Protein AF-A0A835I8E7-F1 (afdb_monomer_lite)

Sequence (155 aa):
MTHKNVGVYSYNSSKKKKSSSPLLKLILKMSSSTQSTSSAIDFLTLCHSLKVTKRTGWVRKEIKNPESIADHMYRMALMALISADMPAVDRHKCIKMAIVHDIAEAKEISELWMEYEENSSPEAKVVKDFDKVEMILQALEYENGMTSIFLLFSY

Organism: NCBI:txid261450

pLDDT: mean 73.65, std 21.14, range [24.78, 95.69]

Structure (mmCIF, N/CA/C/O backbone):
data_AF-A0A835I8E7-F1
#
_entry.id   AF-A0A835I8E7-F1
#
loop_
_atom_site.group_PDB
_atom_site.id
_atom_site.type_symbol
_atom_site.label_atom_id
_atom_site.label_alt_id
_atom_site.label_comp_id
_atom_site.label_asym_id
_atom_site.label_entity_id
_atom_site.label_seq_id
_atom_site.pdbx_PDB_ins_code
_atom_site.Cartn_x
_atom_site.Cartn_y
_atom_site.Cartn_z
_atom_site.occupancy
_atom_site.B_iso_or_equiv
_atom_site.auth_seq_id
_atom_site.auth_comp_id
_atom_site.auth_asym_id
_atom_site.auth_atom_id
_atom_site.pdbx_PDB_model_num
ATOM 1 N N . MET A 1 1 ? 43.649 9.172 78.399 1.00 36.59 1 MET A N 1
ATOM 2 C CA . MET A 1 1 ? 45.128 9.236 78.303 1.00 36.59 1 MET A CA 1
ATOM 3 C C . MET A 1 1 ? 45.648 8.104 79.178 1.00 36.59 1 MET A C 1
ATOM 5 O O . MET A 1 1 ? 45.310 8.123 80.344 1.00 36.59 1 MET A O 1
ATOM 9 N N . THR A 1 2 ? 46.285 7.032 78.709 1.00 35.22 2 THR A N 1
ATOM 10 C CA . THR A 1 2 ? 47.372 6.906 77.723 1.00 35.22 2 THR A CA 1
ATOM 11 C C . THR A 1 2 ? 47.424 5.495 77.097 1.00 35.22 2 THR A C 1
ATOM 13 O O . THR A 1 2 ? 46.965 4.516 77.673 1.00 35.22 2 THR A O 1
ATOM 16 N N . HIS A 1 3 ? 47.988 5.439 75.886 1.00 33.88 3 HIS A N 1
ATOM 17 C CA . HIS A 1 3 ? 48.238 4.282 75.013 1.00 33.88 3 HIS A CA 1
ATOM 18 C C . HIS A 1 3 ? 49.378 3.347 75.470 1.00 33.88 3 HIS A C 1
ATOM 20 O O . HIS A 1 3 ? 50.355 3.840 76.034 1.00 33.88 3 HIS A O 1
ATOM 26 N N . LYS A 1 4 ? 49.336 2.072 75.023 1.00 38.66 4 LYS A N 1
ATOM 27 C CA . LYS A 1 4 ? 50.284 1.362 74.099 1.00 38.66 4 LYS A CA 1
ATOM 28 C C . LYS A 1 4 ? 50.124 -0.171 74.281 1.00 38.66 4 LYS A C 1
ATOM 30 O O . LYS A 1 4 ? 50.226 -0.636 75.402 1.00 38.66 4 LYS A O 1
ATOM 35 N N . ASN A 1 5 ? 49.638 -0.953 73.307 1.00 34.81 5 ASN A N 1
ATOM 36 C CA . ASN A 1 5 ? 50.206 -1.473 72.039 1.00 34.81 5 ASN A CA 1
ATOM 37 C C . ASN A 1 5 ? 51.064 -2.755 72.143 1.00 34.81 5 ASN A C 1
ATOM 39 O O . ASN A 1 5 ? 51.834 -2.901 73.082 1.00 34.81 5 ASN A O 1
ATOM 43 N N . VAL A 1 6 ? 50.977 -3.550 71.053 1.00 35.78 6 VAL A N 1
ATOM 44 C CA . VAL A 1 6 ? 51.736 -4.756 70.609 1.00 35.78 6 VAL A CA 1
ATOM 45 C C . VAL A 1 6 ? 51.012 -6.089 70.902 1.00 35.78 6 VAL A C 1
ATOM 47 O O . VAL A 1 6 ? 50.704 -6.356 72.050 1.00 35.78 6 VAL A O 1
ATOM 50 N N . GLY A 1 7 ? 50.701 -7.004 69.971 1.00 31.95 7 GLY A N 1
ATOM 51 C CA . GLY A 1 7 ? 50.845 -7.099 68.511 1.00 31.95 7 GLY A CA 1
ATOM 52 C C . GLY A 1 7 ? 50.634 -8.560 68.025 1.00 31.95 7 GLY A C 1
ATOM 53 O O . GLY A 1 7 ? 51.040 -9.464 68.738 1.00 31.95 7 GLY A O 1
ATOM 54 N N . VAL A 1 8 ? 50.046 -8.728 66.818 1.00 33.50 8 VAL A N 1
ATOM 55 C CA . VAL A 1 8 ? 50.273 -9.764 65.749 1.00 33.50 8 VAL A CA 1
ATOM 56 C C . VAL A 1 8 ? 50.071 -11.269 66.124 1.00 33.50 8 VAL A C 1
ATOM 58 O O . VAL A 1 8 ? 50.554 -11.701 67.154 1.00 33.50 8 VAL A O 1
ATOM 61 N N . TYR A 1 9 ? 49.358 -12.179 65.424 1.00 26.88 9 TYR A N 1
ATOM 62 C CA . TYR A 1 9 ? 49.324 -12.663 64.017 1.00 26.88 9 TYR A CA 1
ATOM 63 C C . TYR A 1 9 ? 47.991 -13.434 63.772 1.00 26.88 9 TYR A C 1
ATOM 65 O O . TYR A 1 9 ? 47.582 -14.211 64.623 1.00 26.88 9 TYR A O 1
ATOM 73 N N . SER A 1 10 ? 47.166 -13.125 62.758 1.00 32.72 10 SER A N 1
ATOM 74 C CA . SER A 1 10 ? 47.144 -13.589 61.345 1.00 32.72 10 SER A CA 1
ATOM 75 C C . SER A 1 10 ? 46.661 -15.034 61.087 1.00 32.72 10 SER A C 1
ATOM 77 O O . SER A 1 10 ? 47.402 -15.987 61.302 1.00 32.72 10 SER A O 1
ATOM 79 N N . TYR A 1 11 ? 45.482 -15.178 60.463 1.00 24.78 11 TYR A N 1
ATOM 80 C CA . TYR A 1 11 ? 45.305 -16.105 59.336 1.00 24.78 11 TYR A CA 1
ATOM 81 C C . TYR A 1 11 ? 44.313 -15.520 58.322 1.00 24.78 11 TYR A C 1
ATOM 83 O O . TYR A 1 11 ? 43.232 -15.044 58.659 1.00 24.78 11 TYR A O 1
ATOM 91 N N . ASN A 1 12 ? 44.738 -15.530 57.067 1.00 34.91 12 ASN A N 1
ATOM 92 C CA . ASN A 1 12 ? 44.142 -14.875 55.916 1.00 34.91 12 ASN A CA 1
ATOM 93 C C . ASN A 1 12 ? 43.645 -15.981 54.977 1.00 34.91 12 ASN A C 1
ATOM 95 O O . ASN A 1 12 ? 44.440 -16.856 54.644 1.00 34.91 12 ASN A O 1
ATOM 99 N N . SER A 1 13 ? 42.395 -15.956 54.504 1.00 26.55 13 SER A N 1
ATOM 100 C CA . SER A 1 13 ? 42.081 -16.616 53.228 1.00 26.55 13 SER A CA 1
ATOM 101 C C . SER A 1 13 ? 40.771 -16.140 52.593 1.00 26.55 13 SER A C 1
ATOM 103 O O . SER A 1 13 ? 39.674 -16.531 52.969 1.00 26.55 13 SER A O 1
ATOM 105 N N . SER A 1 14 ? 40.947 -15.339 51.544 1.00 28.27 14 SER A N 1
ATOM 106 C CA . SER A 1 14 ? 40.432 -15.653 50.207 1.00 28.27 14 SER A CA 1
ATOM 107 C C . SER A 1 14 ? 38.915 -15.674 49.973 1.00 28.27 14 SER A C 1
ATOM 109 O O . SER A 1 14 ? 38.229 -16.669 50.166 1.00 28.27 14 SER A O 1
ATOM 111 N N . LYS A 1 15 ? 38.451 -14.586 49.341 1.00 42.28 15 LYS A N 1
ATOM 112 C CA . LYS A 1 15 ? 37.720 -14.576 48.054 1.00 42.28 15 LYS A CA 1
ATOM 113 C C . LYS A 1 15 ? 36.982 -15.875 47.666 1.00 42.28 15 LYS A C 1
ATOM 115 O O . LYS A 1 15 ? 37.636 -16.853 47.325 1.00 42.28 15 LYS A O 1
ATOM 120 N N . LYS A 1 16 ? 35.665 -15.781 47.433 1.00 33.00 16 LYS A N 1
ATOM 121 C CA . LYS A 1 16 ? 34.939 -16.474 46.335 1.00 33.00 16 LYS A CA 1
ATOM 122 C C . LYS A 1 16 ? 33.576 -15.790 46.131 1.00 33.00 16 LYS A C 1
ATOM 124 O O . LYS A 1 16 ? 32.658 -15.959 46.915 1.00 33.00 16 LYS A O 1
ATOM 129 N N . LYS A 1 17 ? 33.506 -14.752 45.288 1.00 36.62 17 LYS A N 1
ATOM 130 C CA . LYS A 1 17 ? 33.052 -14.799 43.879 1.00 36.62 17 LYS A CA 1
ATOM 131 C C . LYS A 1 17 ? 31.749 -15.591 43.661 1.00 36.62 17 LYS A C 1
ATOM 133 O O . LYS A 1 17 ? 31.753 -16.812 43.674 1.00 36.62 17 LYS A O 1
ATOM 138 N N . LYS A 1 18 ? 30.691 -14.815 43.378 1.00 49.16 18 LYS A N 1
ATOM 139 C CA . LYS A 1 18 ? 29.504 -15.077 42.540 1.00 49.16 18 LYS A CA 1
ATOM 140 C C . LYS A 1 18 ? 29.338 -16.522 42.048 1.00 49.16 18 LYS A C 1
ATOM 142 O O . LYS A 1 18 ? 30.033 -16.939 41.129 1.00 49.16 18 LYS A O 1
ATOM 147 N N . SER A 1 19 ? 28.284 -17.181 42.514 1.00 39.34 19 SER A N 1
ATOM 148 C CA . SER A 1 19 ? 27.619 -18.240 41.755 1.00 39.34 19 SER A CA 1
ATOM 149 C C . SER A 1 19 ? 26.114 -17.990 41.780 1.00 39.34 19 SER A C 1
ATOM 151 O O . SER A 1 19 ? 25.353 -18.715 42.412 1.00 39.34 19 SER A O 1
ATOM 153 N N . SER A 1 20 ? 25.671 -16.930 41.095 1.00 53.72 20 SER A N 1
ATOM 154 C CA . SER A 1 20 ? 24.316 -16.931 40.548 1.00 53.72 20 SER A CA 1
ATOM 155 C C . SER A 1 20 ? 24.244 -18.141 39.625 1.00 53.72 20 SER A C 1
ATOM 157 O O . SER A 1 20 ? 24.968 -18.185 38.624 1.00 53.72 20 SER A O 1
ATOM 159 N N . SER A 1 21 ? 23.481 -19.157 40.039 1.00 57.75 21 SER A N 1
ATOM 160 C CA . SER A 1 21 ? 23.431 -20.440 39.348 1.00 57.75 21 SER A CA 1
ATOM 161 C C . SER A 1 21 ? 23.139 -20.212 37.857 1.00 57.75 21 SER A C 1
ATOM 163 O O . SER A 1 21 ? 22.401 -19.282 37.511 1.00 57.75 21 SER A O 1
ATOM 165 N N . PRO A 1 22 ? 23.713 -21.022 36.949 1.00 60.97 22 PRO A N 1
ATOM 166 C CA . PRO A 1 22 ? 23.387 -20.947 35.526 1.00 60.97 22 PRO A CA 1
ATOM 167 C C . PRO A 1 22 ? 21.874 -21.029 35.300 1.00 60.97 22 PRO A C 1
ATOM 169 O O . PRO A 1 22 ? 21.348 -20.316 34.457 1.00 60.97 22 PRO A O 1
ATOM 172 N N . LEU A 1 23 ? 21.180 -21.798 36.148 1.00 54.84 23 LEU A N 1
ATOM 173 C CA . LEU A 1 23 ? 19.724 -21.879 36.227 1.00 54.84 23 LEU A CA 1
ATOM 174 C C . LEU A 1 23 ? 19.064 -20.548 36.619 1.00 54.84 23 LEU A C 1
ATOM 176 O O . LEU A 1 23 ? 18.138 -20.137 35.940 1.00 54.84 23 LEU A O 1
ATOM 180 N N . LEU A 1 24 ? 19.549 -19.822 37.634 1.00 57.25 24 LEU A N 1
ATOM 181 C CA . LEU A 1 24 ? 19.024 -18.494 38.000 1.00 57.25 24 LEU A CA 1
ATOM 182 C C . LEU A 1 24 ? 19.220 -17.466 36.880 1.00 57.25 24 LEU A C 1
ATOM 184 O O . LEU A 1 24 ? 18.331 -16.657 36.632 1.00 57.25 24 LEU A O 1
ATOM 188 N N . LYS A 1 25 ? 20.357 -17.505 36.175 1.00 62.72 25 LYS A N 1
ATOM 189 C CA . LYS A 1 25 ? 20.594 -16.647 35.001 1.00 62.72 25 LYS A CA 1
ATOM 190 C C . LYS A 1 25 ? 19.735 -17.047 33.802 1.00 62.72 25 LYS A C 1
ATOM 192 O O . LYS A 1 25 ? 19.317 -16.166 33.061 1.00 62.72 25 LYS A O 1
ATOM 197 N N . LEU A 1 26 ? 19.476 -18.341 33.613 1.00 57.12 26 LEU A N 1
ATOM 198 C CA . LEU A 1 26 ? 18.626 -18.862 32.544 1.00 57.12 26 LEU A CA 1
ATOM 199 C C . LEU A 1 26 ? 17.151 -18.531 32.804 1.00 57.12 26 LEU A C 1
ATOM 201 O O . LEU A 1 26 ? 16.488 -18.029 31.909 1.00 57.12 26 LEU A O 1
ATOM 205 N N . ILE A 1 27 ? 16.676 -18.687 34.041 1.00 61.78 27 ILE A N 1
ATOM 206 C CA . ILE A 1 27 ? 15.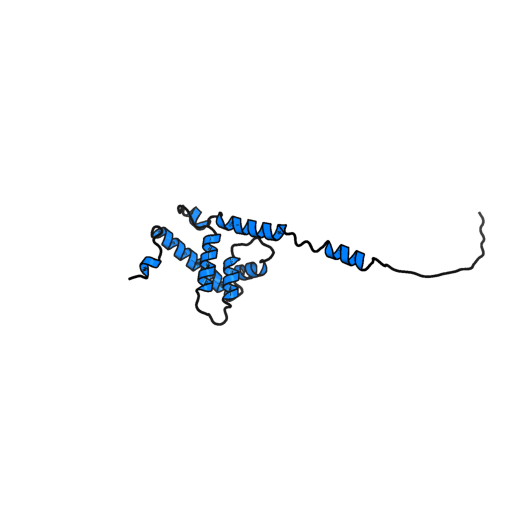316 -18.325 34.467 1.00 61.78 27 ILE A CA 1
ATOM 207 C C . ILE A 1 27 ? 15.091 -16.810 34.328 1.00 61.78 27 ILE A C 1
ATOM 209 O O . ILE A 1 27 ? 14.091 -16.400 33.746 1.00 61.78 27 ILE A O 1
ATOM 213 N N . LEU A 1 28 ? 16.052 -15.976 34.752 1.00 59.22 28 LEU A N 1
ATOM 214 C CA . LEU A 1 28 ? 15.989 -14.515 34.573 1.00 59.22 28 LEU A CA 1
ATOM 215 C C . LEU A 1 28 ? 16.064 -14.072 33.099 1.00 59.22 28 LEU A C 1
ATOM 217 O O . LEU A 1 28 ? 15.521 -13.029 32.740 1.00 59.22 28 LEU A O 1
ATOM 221 N N . LYS A 1 29 ? 16.727 -14.853 32.236 1.00 56.09 29 LYS A N 1
ATOM 222 C CA . LYS A 1 29 ? 16.813 -14.596 30.788 1.00 56.09 29 LYS A CA 1
ATOM 223 C C . LYS A 1 29 ? 15.595 -15.125 30.019 1.00 56.09 29 LYS A C 1
ATOM 225 O O . LYS A 1 29 ? 15.271 -14.601 28.960 1.00 56.09 29 LYS A O 1
ATOM 230 N N . MET A 1 30 ? 14.891 -16.119 30.560 1.00 55.72 30 MET A N 1
ATOM 231 C CA . MET A 1 30 ? 13.610 -16.604 30.035 1.00 55.72 30 MET A CA 1
ATOM 232 C C . MET A 1 30 ? 12.459 -15.654 30.394 1.00 55.72 30 MET A C 1
ATOM 234 O O . MET A 1 30 ? 11.583 -15.429 29.560 1.00 55.72 30 MET A O 1
ATOM 238 N N . SER A 1 31 ? 12.506 -14.998 31.562 1.00 50.56 31 SER A N 1
ATOM 239 C CA . SER A 1 31 ? 11.535 -13.957 31.942 1.00 50.56 31 SER A CA 1
ATOM 240 C C . SER A 1 31 ? 11.631 -12.666 31.119 1.00 50.56 31 SER A C 1
ATOM 242 O O . SER A 1 31 ? 10.743 -11.829 31.214 1.00 50.56 31 SER A O 1
ATOM 244 N N . SER A 1 32 ? 12.673 -12.492 30.297 1.00 54.69 32 SER A N 1
ATOM 245 C CA . SER A 1 32 ? 12.822 -11.338 29.395 1.00 54.69 32 SER A CA 1
ATOM 246 C C . SER A 1 32 ? 12.409 -11.623 27.945 1.00 54.69 32 SER A C 1
ATOM 248 O O . SER A 1 32 ? 12.725 -10.830 27.066 1.00 54.69 32 SER A O 1
ATOM 250 N N . SER A 1 33 ? 11.751 -12.756 27.670 1.00 51.31 33 SER A N 1
ATOM 251 C CA . SER A 1 33 ? 11.384 -13.174 26.304 1.00 51.31 33 SER A CA 1
ATOM 252 C C . SER A 1 33 ? 9.889 -13.410 26.093 1.00 51.31 33 SER A C 1
ATOM 254 O O . SER A 1 33 ? 9.490 -14.142 25.194 1.00 51.31 33 SER A O 1
ATOM 256 N N . THR A 1 34 ? 9.034 -12.742 26.867 1.00 44.09 34 THR A N 1
ATOM 257 C CA . THR A 1 34 ? 7.658 -12.508 26.424 1.00 44.09 34 THR A CA 1
ATOM 258 C C . THR A 1 34 ? 7.684 -11.345 25.435 1.00 44.09 34 THR A C 1
ATOM 260 O O . THR A 1 34 ? 7.408 -10.204 25.808 1.00 44.09 34 THR A O 1
ATOM 263 N N . GLN A 1 35 ? 8.034 -11.600 24.172 1.00 53.41 35 GLN A N 1
ATOM 264 C CA . GLN A 1 35 ? 7.490 -10.739 23.125 1.00 53.41 35 GLN A CA 1
ATOM 265 C C . GLN A 1 35 ? 5.982 -10.994 23.186 1.00 53.41 35 GLN A C 1
ATOM 267 O O . GLN A 1 35 ? 5.506 -12.085 22.879 1.00 53.41 35 GLN A O 1
ATOM 272 N N . SER A 1 36 ? 5.295 -10.073 23.860 1.00 47.66 36 SER A N 1
ATOM 273 C CA . SER A 1 36 ? 3.944 -10.266 24.365 1.00 47.66 36 SER A CA 1
ATOM 274 C C . SER A 1 36 ? 3.027 -10.598 23.196 1.00 47.66 36 SER A C 1
ATOM 276 O O . SER A 1 36 ? 3.032 -9.878 22.205 1.00 47.66 36 SER A O 1
ATOM 278 N N . THR A 1 37 ? 2.194 -11.631 23.312 1.00 53.62 37 THR A N 1
ATOM 279 C CA . THR A 1 37 ? 1.072 -11.865 22.386 1.00 53.62 37 THR A CA 1
ATOM 280 C C . THR A 1 37 ? 0.226 -10.602 22.173 1.00 53.62 37 THR A C 1
ATOM 282 O O . THR A 1 37 ? -0.396 -10.458 21.125 1.00 53.62 37 THR A O 1
ATOM 285 N N . SER A 1 38 ? 0.277 -9.658 23.123 1.00 63.38 38 SER A N 1
ATOM 286 C CA . SER A 1 38 ? -0.239 -8.296 22.989 1.00 63.38 38 SER A CA 1
ATOM 287 C C . SER A 1 38 ? 0.273 -7.578 21.740 1.00 63.38 38 SER A C 1
ATOM 289 O O . SER A 1 38 ? -0.553 -7.098 20.990 1.00 63.38 38 SER A O 1
ATOM 291 N N . SER A 1 39 ? 1.577 -7.554 21.428 1.00 72.12 39 SER A N 1
ATOM 292 C CA . SER A 1 39 ? 2.091 -6.689 20.348 1.00 72.12 39 SER A CA 1
ATOM 293 C C . SER A 1 39 ? 1.619 -7.112 18.956 1.00 72.12 39 SER A C 1
ATOM 295 O O . SER A 1 39 ? 1.317 -6.261 18.124 1.00 72.12 39 SER A O 1
ATOM 297 N N . ALA A 1 40 ? 1.502 -8.419 18.707 1.00 74.31 40 ALA A N 1
ATOM 298 C CA . ALA A 1 40 ? 0.949 -8.932 17.456 1.00 74.31 40 ALA A CA 1
ATOM 299 C C . ALA A 1 40 ? -0.560 -8.660 17.352 1.00 74.31 40 ALA A C 1
ATOM 301 O O . ALA A 1 40 ? -1.046 -8.287 16.289 1.00 74.31 40 ALA A O 1
ATOM 302 N N . ILE A 1 41 ? -1.305 -8.812 18.451 1.00 78.12 41 ILE A N 1
ATOM 303 C CA . ILE A 1 41 ? -2.737 -8.484 18.494 1.00 78.12 41 ILE A CA 1
ATOM 304 C C . ILE A 1 41 ? -2.947 -6.975 18.315 1.00 78.12 41 ILE A C 1
ATOM 306 O O . ILE A 1 41 ? -3.833 -6.578 17.562 1.00 78.12 41 ILE A O 1
ATOM 310 N N . ASP A 1 42 ? -2.115 -6.141 18.932 1.00 78.12 42 ASP A N 1
ATOM 311 C CA . ASP A 1 42 ? -2.134 -4.683 18.807 1.00 78.12 42 ASP A CA 1
ATOM 312 C C . ASP A 1 42 ? -1.831 -4.267 17.360 1.00 78.12 42 ASP A C 1
ATOM 314 O O . ASP A 1 42 ? -2.554 -3.453 16.787 1.00 78.12 42 ASP A O 1
ATOM 318 N N . PHE A 1 43 ? -0.843 -4.900 16.718 1.00 80.38 43 PHE A N 1
ATOM 319 C CA . PHE A 1 43 ? -0.553 -4.710 15.295 1.00 80.38 43 PHE A CA 1
ATOM 320 C C . PHE A 1 43 ? -1.729 -5.123 14.401 1.00 80.38 43 PHE A C 1
ATOM 322 O O . PHE A 1 43 ? -2.140 -4.370 13.522 1.00 80.38 43 PHE A O 1
ATOM 329 N N . LEU A 1 44 ? -2.325 -6.295 14.634 1.00 83.75 44 LEU A N 1
ATOM 330 C CA . LEU A 1 44 ? -3.497 -6.743 13.876 1.00 83.75 44 LEU A CA 1
ATOM 331 C C . LEU A 1 44 ? -4.714 -5.834 14.111 1.00 83.75 44 LEU A C 1
ATOM 333 O O . LEU A 1 44 ? -5.506 -5.624 13.192 1.00 83.75 44 LEU A O 1
ATOM 337 N N . THR A 1 45 ? -4.845 -5.262 15.308 1.00 81.25 45 THR A N 1
ATOM 338 C CA . THR A 1 45 ? -5.888 -4.285 15.655 1.00 81.25 45 THR A CA 1
ATOM 339 C C . THR A 1 45 ? -5.655 -2.954 14.940 1.00 81.25 45 THR A C 1
ATOM 341 O O . THR A 1 45 ? -6.595 -2.387 14.380 1.00 81.25 45 THR A O 1
ATOM 344 N N . LEU A 1 46 ? -4.405 -2.491 14.862 1.00 83.19 46 LEU A N 1
ATOM 345 C CA . LEU A 1 46 ? -4.020 -1.343 14.042 1.00 83.19 46 LEU A CA 1
ATOM 346 C C . LEU A 1 46 ? -4.361 -1.594 12.566 1.00 83.19 46 LEU A C 1
ATOM 348 O O . LEU A 1 46 ? -5.071 -0.796 11.960 1.00 83.19 46 LEU A O 1
ATOM 352 N N . CYS A 1 47 ? -3.966 -2.737 12.005 1.00 85.50 47 CYS A N 1
ATOM 353 C CA . CYS A 1 47 ? -4.308 -3.112 10.630 1.00 85.50 47 CYS A CA 1
ATOM 354 C C . CYS A 1 47 ? -5.826 -3.196 10.401 1.00 85.50 47 CYS A C 1
ATOM 356 O O . CYS A 1 47 ? -6.319 -2.825 9.337 1.00 85.50 47 CYS A O 1
ATOM 358 N N . HIS A 1 48 ? -6.595 -3.658 11.391 1.00 85.00 48 HIS A N 1
ATOM 359 C CA . HIS A 1 48 ? -8.055 -3.645 11.319 1.00 85.00 48 HIS A CA 1
ATOM 360 C C . HIS A 1 48 ? -8.609 -2.217 11.206 1.00 85.00 48 HIS A C 1
ATOM 362 O O . HIS A 1 48 ? -9.517 -1.989 10.405 1.00 85.00 48 HIS A O 1
ATOM 368 N N . SER A 1 49 ? -8.043 -1.248 11.932 1.00 87.19 49 SER A N 1
ATOM 369 C CA . SER A 1 49 ? -8.478 0.154 11.859 1.00 87.19 49 SER A CA 1
ATOM 370 C C . SER A 1 49 ? -8.370 0.747 10.442 1.00 87.19 49 SER A C 1
ATOM 372 O O . SER A 1 49 ? -9.195 1.575 10.047 1.00 87.19 49 SER A O 1
ATOM 374 N N . LEU A 1 50 ? -7.440 0.254 9.616 1.00 88.44 50 LEU A N 1
ATOM 375 C CA . LEU A 1 50 ? -7.276 0.682 8.221 1.00 88.44 50 LEU A CA 1
ATOM 376 C C . LEU A 1 50 ? -8.458 0.277 7.326 1.00 88.44 50 LEU A C 1
ATOM 378 O O . LEU A 1 50 ? -8.724 0.950 6.335 1.00 88.44 50 LEU A O 1
ATOM 382 N N . LYS A 1 51 ? -9.204 -0.779 7.687 1.00 89.25 51 LYS A N 1
ATOM 383 C CA . LYS A 1 51 ? -10.406 -1.231 6.953 1.00 89.25 51 LYS A CA 1
ATOM 384 C C . LYS A 1 51 ? -11.610 -0.316 7.153 1.00 89.25 51 LYS A C 1
ATOM 386 O O . LYS A 1 51 ? -12.521 -0.291 6.331 1.00 89.25 51 LYS A O 1
ATOM 391 N N . VAL A 1 52 ? -11.644 0.413 8.265 1.00 89.31 52 VAL A N 1
ATOM 392 C CA . VAL A 1 52 ? -12.745 1.332 8.594 1.00 89.31 52 VAL A CA 1
ATOM 393 C C . VAL A 1 52 ? -12.373 2.790 8.341 1.00 89.31 52 VAL A C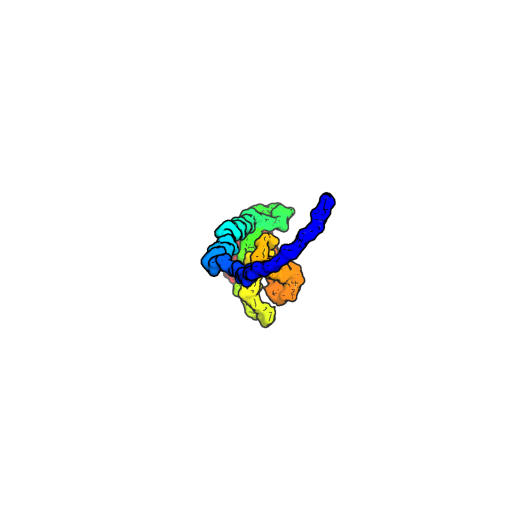 1
ATOM 395 O O . VAL A 1 52 ? -13.255 3.627 8.152 1.00 89.31 52 VAL A O 1
ATOM 398 N N . THR A 1 53 ? -11.077 3.096 8.277 1.00 88.19 53 THR A N 1
ATOM 399 C CA . THR A 1 53 ? -10.577 4.448 8.022 1.00 88.19 53 THR A CA 1
ATOM 400 C C . THR A 1 53 ? -10.701 4.791 6.545 1.00 88.19 53 THR A C 1
ATOM 402 O O . THR A 1 53 ? -10.119 4.130 5.689 1.00 88.19 53 THR A O 1
ATOM 405 N N . LYS A 1 54 ? -11.468 5.840 6.240 1.00 92.44 54 LYS A N 1
ATOM 406 C CA . LYS A 1 54 ? -11.699 6.313 4.871 1.00 92.44 54 LYS A CA 1
ATOM 407 C C . LYS A 1 54 ? -10.574 7.222 4.392 1.00 92.44 54 LYS A C 1
ATOM 409 O O . LYS A 1 54 ? -10.100 8.069 5.151 1.00 92.44 54 LYS A O 1
ATOM 414 N N . ARG A 1 55 ? -10.179 7.089 3.120 1.00 90.50 55 ARG A N 1
ATOM 415 C CA . ARG A 1 55 ? -9.153 7.950 2.505 1.00 90.50 55 ARG A CA 1
ATOM 416 C C . ARG A 1 55 ? -9.628 9.408 2.518 1.00 90.50 55 ARG A C 1
ATOM 418 O O . ARG A 1 55 ? -10.645 9.770 1.923 1.00 90.50 55 ARG A O 1
ATOM 425 N N . THR A 1 56 ? -8.880 10.256 3.220 1.00 87.12 56 THR A N 1
ATOM 426 C CA . THR A 1 56 ? -9.272 11.642 3.536 1.00 87.12 56 THR A CA 1
ATOM 427 C C . THR A 1 56 ? -9.475 12.510 2.295 1.00 87.12 56 THR A C 1
ATOM 429 O O . THR A 1 56 ? -10.342 13.385 2.305 1.00 87.12 56 THR A O 1
ATOM 432 N N . GLY A 1 57 ? -8.729 12.251 1.217 1.00 86.81 57 GLY A N 1
ATOM 433 C CA . GLY A 1 57 ? -8.903 12.919 -0.074 1.00 86.81 57 GLY A CA 1
ATOM 434 C C . GLY A 1 57 ? -10.327 12.778 -0.618 1.00 86.81 57 GLY A C 1
ATOM 435 O O . GLY A 1 57 ? -10.951 13.783 -0.951 1.00 86.81 57 GLY A O 1
ATOM 436 N N . TRP A 1 58 ? -10.879 11.562 -0.615 1.00 90.00 58 TRP A N 1
ATOM 437 C CA . TRP A 1 58 ? -12.233 11.284 -1.108 1.00 90.00 58 TRP A CA 1
ATOM 438 C C . TRP A 1 58 ? -13.323 11.806 -0.179 1.00 90.00 58 TRP A C 1
ATOM 440 O O . TRP A 1 58 ? -14.329 12.333 -0.649 1.00 90.00 58 TRP A O 1
ATOM 450 N N . VAL A 1 59 ? -13.095 11.745 1.137 1.00 88.06 59 VAL A N 1
ATOM 451 C CA . VAL A 1 59 ? -14.004 12.337 2.132 1.00 88.06 59 VAL A CA 1
ATOM 452 C C . VAL A 1 59 ? -14.139 13.846 1.912 1.00 88.06 59 VAL A C 1
ATOM 454 O O . VAL A 1 59 ? -15.249 14.367 1.883 1.00 88.06 59 VAL A O 1
ATOM 457 N N . ARG A 1 60 ? -13.023 14.554 1.689 1.00 88.62 60 ARG A N 1
ATOM 458 C CA . ARG A 1 60 ? -13.015 16.002 1.396 1.00 88.62 60 ARG A CA 1
ATOM 459 C C . ARG A 1 60 ? -13.671 16.356 0.062 1.00 88.62 60 ARG A C 1
ATOM 461 O O . ARG A 1 60 ? -14.075 17.497 -0.126 1.00 88.62 60 ARG A O 1
ATOM 468 N N . LYS A 1 61 ? -13.732 15.403 -0.868 1.00 89.69 61 LYS A N 1
ATOM 469 C CA . LYS A 1 61 ? -14.433 15.525 -2.152 1.00 89.69 61 LYS A CA 1
ATOM 470 C C . LYS A 1 61 ? -15.903 15.102 -2.069 1.00 89.69 61 LYS A C 1
ATOM 472 O O . LYS A 1 61 ? -16.552 15.038 -3.104 1.00 89.69 61 LYS A O 1
ATOM 477 N N . GLU A 1 62 ? -16.407 14.813 -0.867 1.00 92.44 62 GLU A N 1
ATOM 478 C CA . GLU A 1 62 ? -17.797 14.418 -0.605 1.00 92.44 62 GLU A CA 1
ATOM 479 C C . GLU A 1 62 ? -18.245 13.178 -1.401 1.00 92.44 62 GLU A C 1
ATOM 481 O O . GLU A 1 62 ? -19.431 12.982 -1.678 1.00 92.44 62 GLU A O 1
ATOM 486 N N . ILE A 1 63 ? -17.294 12.300 -1.749 1.00 89.12 63 ILE A N 1
ATOM 487 C CA . ILE A 1 63 ? -17.598 11.027 -2.403 1.00 89.12 63 ILE A CA 1
ATOM 488 C C . ILE A 1 63 ? -18.419 10.164 -1.444 1.00 89.12 63 ILE A C 1
ATOM 490 O O . ILE A 1 63 ? -18.038 9.948 -0.292 1.00 89.12 63 ILE A O 1
ATOM 494 N N . LYS A 1 64 ? -19.556 9.650 -1.924 1.00 88.88 64 LYS A N 1
ATOM 495 C CA . LYS A 1 64 ? -20.396 8.726 -1.155 1.00 88.88 64 LYS A CA 1
ATOM 496 C C . LYS A 1 64 ? -19.709 7.369 -1.050 1.00 88.88 64 LYS A C 1
ATOM 498 O O . LYS A 1 64 ? -19.272 6.829 -2.057 1.00 88.88 64 LYS A O 1
ATOM 503 N N . ASN A 1 65 ? -19.695 6.801 0.157 1.00 89.31 65 ASN A N 1
ATOM 504 C CA . ASN A 1 65 ? -19.082 5.501 0.456 1.00 89.31 65 ASN A CA 1
ATOM 505 C C . ASN A 1 65 ? -17.648 5.369 -0.095 1.00 89.31 65 ASN A C 1
ATOM 507 O O . ASN A 1 65 ? -17.384 4.458 -0.877 1.00 89.31 65 ASN A O 1
ATOM 511 N N . PRO A 1 66 ? -16.721 6.259 0.301 1.00 91.00 66 PRO A N 1
ATOM 512 C CA . PRO A 1 66 ? -15.354 6.199 -0.192 1.00 91.00 66 PRO A CA 1
ATOM 513 C C . PRO A 1 66 ? -14.675 4.900 0.260 1.00 91.00 66 PRO A C 1
ATOM 515 O O . PRO A 1 66 ? -15.032 4.312 1.291 1.00 91.00 66 PRO A O 1
ATOM 518 N N . GLU A 1 67 ? -13.675 4.470 -0.495 1.00 93.19 67 GLU A N 1
ATOM 519 C CA . GLU A 1 67 ? -12.778 3.374 -0.144 1.00 93.19 67 GLU A CA 1
ATOM 520 C C . GLU A 1 67 ? -12.097 3.599 1.218 1.00 93.19 67 GLU A C 1
ATOM 522 O O . GLU A 1 67 ? -11.927 4.732 1.703 1.00 93.19 67 GLU A O 1
ATOM 527 N N . SER A 1 68 ? -11.720 2.498 1.859 1.00 93.56 68 SER A N 1
ATOM 528 C CA . SER A 1 68 ? -10.851 2.511 3.031 1.00 93.56 68 SER A CA 1
ATOM 529 C C . SER A 1 68 ? -9.370 2.541 2.642 1.00 93.56 68 SER A C 1
ATOM 531 O O . SER A 1 68 ? -9.003 2.241 1.510 1.00 93.56 68 SER A O 1
ATOM 533 N N . ILE A 1 69 ? -8.500 2.872 3.597 1.00 91.38 69 ILE A N 1
ATOM 534 C CA . ILE A 1 69 ? -7.043 2.786 3.406 1.00 91.38 69 ILE A CA 1
ATOM 535 C C . ILE A 1 69 ? -6.626 1.343 3.071 1.00 91.38 69 ILE A C 1
ATOM 537 O O . ILE A 1 69 ? -5.776 1.125 2.212 1.00 91.38 69 ILE A O 1
ATOM 541 N N . ALA A 1 70 ? -7.263 0.342 3.689 1.00 92.06 70 ALA A N 1
ATOM 542 C CA . ALA A 1 70 ? -6.976 -1.058 3.388 1.00 92.06 70 ALA A CA 1
ATOM 543 C C . A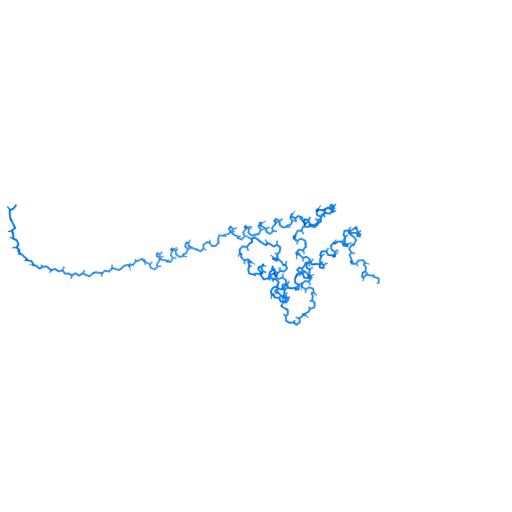LA A 1 70 ? -7.367 -1.466 1.953 1.00 92.06 70 ALA A C 1
ATOM 545 O O . ALA A 1 70 ? -6.661 -2.278 1.356 1.00 92.06 70 ALA A O 1
ATOM 546 N N . ASP A 1 71 ? -8.458 -0.917 1.403 1.00 93.94 71 ASP A N 1
ATOM 547 C CA . ASP A 1 71 ? -8.883 -1.182 0.017 1.00 93.94 71 ASP A CA 1
ATOM 548 C C . ASP A 1 71 ? -7.824 -0.676 -0.979 1.00 93.94 71 ASP A C 1
ATOM 550 O O . ASP A 1 71 ? -7.367 -1.426 -1.845 1.00 93.94 71 ASP A O 1
ATOM 554 N N . HIS A 1 72 ? -7.357 0.555 -0.762 1.00 94.25 72 HIS A N 1
ATOM 555 C CA . HIS A 1 72 ? -6.285 1.198 -1.521 1.00 94.25 72 HIS A CA 1
ATOM 556 C C . HIS A 1 72 ? -4.987 0.367 -1.509 1.00 94.25 72 HIS A C 1
ATOM 558 O O . HIS A 1 72 ? -4.461 -0.035 -2.553 1.00 94.25 72 HIS A O 1
ATOM 564 N N . MET A 1 73 ? -4.497 0.017 -0.315 1.00 94.25 73 MET A N 1
ATOM 565 C CA . MET A 1 73 ? -3.264 -0.763 -0.153 1.00 94.25 73 MET A CA 1
ATOM 566 C C . MET A 1 73 ? -3.365 -2.160 -0.778 1.00 94.25 73 MET A C 1
ATOM 568 O O . MET A 1 73 ? -2.390 -2.668 -1.338 1.00 94.25 73 MET A O 1
ATOM 572 N N . TYR A 1 74 ? -4.543 -2.790 -0.704 1.00 95.69 74 TYR A N 1
ATOM 573 C CA . TYR A 1 74 ? -4.797 -4.078 -1.344 1.00 95.69 74 TYR A CA 1
ATOM 574 C C . TYR A 1 74 ? -4.640 -3.982 -2.863 1.00 95.69 74 TYR A C 1
ATOM 576 O O . TYR A 1 74 ? -3.938 -4.806 -3.461 1.00 95.69 74 TYR A O 1
ATOM 584 N N . ARG A 1 75 ? -5.230 -2.959 -3.495 1.00 95.62 75 ARG A N 1
ATOM 585 C CA . ARG A 1 75 ? -5.114 -2.778 -4.945 1.00 95.62 75 ARG A CA 1
ATOM 586 C C . ARG A 1 75 ? -3.684 -2.441 -5.364 1.00 95.62 75 ARG A C 1
ATOM 588 O O . ARG A 1 75 ? -3.206 -3.018 -6.338 1.00 95.62 75 ARG A O 1
ATOM 595 N N . MET A 1 76 ? -2.954 -1.636 -4.593 1.00 95.31 76 MET A N 1
ATOM 596 C CA . MET A 1 76 ? -1.526 -1.393 -4.839 1.00 95.31 76 MET A CA 1
ATOM 597 C C . MET A 1 76 ? -0.677 -2.669 -4.760 1.00 95.31 76 MET A C 1
ATOM 599 O O . MET A 1 76 ? 0.189 -2.896 -5.607 1.00 95.31 76 MET A O 1
ATOM 603 N N . ALA A 1 77 ? -0.926 -3.532 -3.772 1.00 94.12 77 ALA A N 1
ATOM 604 C CA . ALA A 1 77 ? -0.217 -4.805 -3.650 1.00 94.12 77 ALA A CA 1
ATOM 605 C C . ALA A 1 77 ? -0.496 -5.726 -4.849 1.00 94.12 77 ALA A C 1
ATOM 607 O O . ALA A 1 77 ? 0.423 -6.374 -5.359 1.00 94.12 77 ALA A O 1
ATOM 608 N N . LEU A 1 78 ? -1.739 -5.747 -5.342 1.00 94.88 78 LEU A N 1
ATOM 609 C CA . LEU A 1 78 ? -2.091 -6.458 -6.570 1.00 94.88 78 LEU A CA 1
ATOM 610 C C . LEU A 1 78 ? -1.431 -5.847 -7.807 1.00 94.88 78 LEU A C 1
ATOM 612 O O . LEU A 1 78 ? -0.969 -6.602 -8.655 1.00 94.88 78 LEU A O 1
ATOM 616 N N . MET A 1 79 ? -1.325 -4.521 -7.908 1.00 94.62 79 MET A N 1
ATOM 617 C CA . MET A 1 79 ? -0.602 -3.859 -9.002 1.00 94.62 79 MET A CA 1
ATOM 618 C C . MET A 1 79 ? 0.884 -4.245 -9.017 1.00 94.62 79 MET A C 1
ATOM 620 O O . MET A 1 79 ? 1.428 -4.526 -10.083 1.00 94.62 79 MET A O 1
ATOM 624 N N . ALA A 1 80 ? 1.524 -4.343 -7.847 1.00 92.19 80 ALA A N 1
ATOM 625 C CA . ALA A 1 80 ? 2.911 -4.801 -7.724 1.00 92.19 80 ALA A CA 1
ATOM 626 C C . ALA A 1 80 ? 3.083 -6.295 -8.057 1.00 92.19 80 ALA A C 1
ATOM 628 O O . ALA A 1 80 ? 4.059 -6.694 -8.690 1.00 92.19 80 ALA A O 1
ATOM 629 N N . LEU A 1 81 ? 2.128 -7.139 -7.657 1.00 93.38 81 LEU A N 1
ATOM 630 C CA . LEU A 1 81 ? 2.107 -8.560 -8.025 1.00 93.38 81 LEU A CA 1
ATOM 631 C C . LEU A 1 81 ? 1.958 -8.733 -9.548 1.00 93.38 81 LEU A C 1
ATOM 633 O O . LEU A 1 81 ? 2.713 -9.471 -10.183 1.00 93.38 81 LEU A O 1
ATOM 637 N N . ILE A 1 82 ? 1.018 -7.953 -10.071 1.00 93.44 82 ILE A N 1
ATOM 638 C CA . ILE A 1 82 ? 0.712 -7.530 -11.434 1.00 93.44 82 ILE A CA 1
ATOM 639 C C . ILE A 1 82 ? 1.839 -7.246 -12.412 1.00 93.44 82 ILE A C 1
ATOM 641 O O . ILE A 1 82 ? 1.837 -7.659 -13.572 1.00 93.44 82 ILE A O 1
ATOM 645 N N . SER A 1 83 ? 2.748 -6.398 -11.939 1.00 89.88 83 SER A N 1
ATOM 646 C CA . SER A 1 83 ? 3.635 -5.634 -12.801 1.00 89.88 83 SER A CA 1
ATOM 647 C C . SER A 1 83 ? 4.623 -6.534 -13.531 1.00 89.88 83 SER A C 1
ATOM 649 O O . SER A 1 83 ? 5.037 -7.572 -13.014 1.00 89.88 83 SER A O 1
ATOM 651 N N . ALA A 1 84 ? 5.017 -6.133 -14.738 1.00 89.00 84 ALA A N 1
ATOM 652 C CA . ALA A 1 84 ? 6.116 -6.785 -15.436 1.00 89.00 84 ALA A CA 1
ATOM 653 C C . ALA A 1 84 ? 7.411 -6.683 -14.610 1.00 89.00 84 ALA A C 1
ATOM 655 O O . ALA A 1 84 ? 7.603 -5.714 -13.872 1.00 89.00 84 ALA A O 1
ATOM 656 N N . ASP A 1 85 ? 8.304 -7.667 -14.751 1.00 89.25 85 ASP A N 1
ATOM 657 C CA . ASP A 1 85 ? 9.625 -7.582 -14.129 1.00 89.25 85 ASP A CA 1
ATOM 658 C C . ASP A 1 85 ? 10.378 -6.377 -14.683 1.00 89.25 85 ASP A C 1
ATOM 660 O O . ASP A 1 85 ? 10.532 -6.215 -15.896 1.00 89.25 85 ASP A O 1
ATOM 664 N N . MET A 1 86 ? 10.867 -5.542 -13.774 1.00 88.19 86 MET A N 1
ATOM 665 C CA . MET A 1 86 ? 11.702 -4.402 -14.106 1.00 88.19 86 MET A CA 1
ATOM 666 C C . MET A 1 86 ? 13.143 -4.707 -13.691 1.00 88.19 86 MET A C 1
ATOM 668 O O . MET A 1 86 ? 13.376 -5.136 -12.557 1.00 88.19 86 MET A O 1
ATOM 672 N N . PRO A 1 87 ? 14.135 -4.485 -14.572 1.00 89.50 87 PRO A N 1
ATOM 673 C CA . PRO A 1 87 ? 15.534 -4.595 -14.188 1.00 89.50 87 PRO A CA 1
ATOM 674 C C . PRO A 1 87 ? 15.832 -3.698 -12.980 1.00 89.50 87 PRO A C 1
ATOM 676 O O . PRO A 1 87 ? 15.446 -2.533 -12.968 1.00 89.50 87 PRO A O 1
ATOM 679 N N . ALA A 1 88 ? 16.544 -4.241 -11.989 1.00 89.50 88 ALA A N 1
ATOM 680 C CA . ALA A 1 88 ? 16.927 -3.552 -10.750 1.00 89.50 88 ALA A CA 1
ATOM 681 C C . ALA A 1 88 ? 15.782 -3.188 -9.778 1.00 89.50 88 ALA A C 1
ATOM 683 O O . ALA A 1 88 ? 16.008 -2.379 -8.880 1.00 89.50 88 ALA A O 1
ATOM 684 N N . VAL A 1 89 ? 14.596 -3.792 -9.918 1.00 92.06 89 VAL A N 1
ATOM 685 C CA . VAL A 1 89 ? 13.488 -3.648 -8.958 1.00 92.06 89 VAL A CA 1
ATOM 686 C C . VAL A 1 89 ? 13.086 -5.022 -8.425 1.00 92.06 89 VAL A C 1
ATOM 688 O O . VAL A 1 89 ? 12.685 -5.899 -9.193 1.00 92.06 89 VAL A O 1
ATOM 691 N N . ASP A 1 90 ? 13.159 -5.218 -7.109 1.00 92.19 90 ASP A N 1
ATOM 692 C CA . ASP A 1 90 ? 12.650 -6.437 -6.474 1.00 92.19 90 ASP A CA 1
ATOM 693 C C . ASP A 1 90 ? 11.125 -6.364 -6.292 1.00 92.19 90 ASP A C 1
ATOM 695 O O . ASP A 1 90 ? 10.596 -5.687 -5.404 1.00 92.19 90 ASP A O 1
ATOM 699 N N . ARG A 1 91 ? 10.404 -7.146 -7.102 1.00 92.50 91 ARG A N 1
ATOM 700 C CA . ARG A 1 91 ? 8.942 -7.264 -7.043 1.00 92.50 91 ARG A CA 1
ATOM 701 C C . ARG A 1 91 ? 8.426 -7.686 -5.664 1.00 92.50 91 ARG A C 1
ATOM 703 O O . ARG A 1 91 ? 7.426 -7.145 -5.192 1.00 92.50 91 ARG A O 1
ATOM 710 N N . HIS A 1 92 ? 9.081 -8.634 -4.992 1.00 91.12 92 HIS A N 1
ATOM 711 C CA . HIS A 1 92 ? 8.658 -9.076 -3.660 1.00 91.12 92 HIS A CA 1
ATOM 7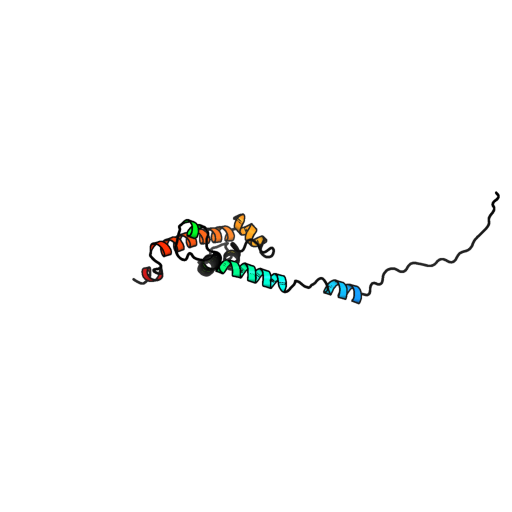12 C C . HIS A 1 92 ? 8.789 -7.952 -2.638 1.00 91.12 92 HIS A C 1
ATOM 714 O O . HIS A 1 92 ? 7.940 -7.824 -1.749 1.00 91.12 92 HIS A O 1
ATOM 720 N N . LYS A 1 93 ? 9.829 -7.128 -2.769 1.00 90.88 93 LYS A N 1
ATOM 721 C CA . LYS A 1 93 ? 10.011 -5.940 -1.938 1.00 90.88 93 LYS A CA 1
ATOM 722 C C . LYS A 1 93 ? 8.945 -4.881 -2.238 1.00 90.88 93 LYS A C 1
ATOM 724 O O . LYS A 1 93 ? 8.365 -4.365 -1.286 1.00 90.88 93 LYS A O 1
ATOM 729 N N . CYS A 1 94 ? 8.591 -4.646 -3.505 1.00 92.50 94 CYS A N 1
ATOM 730 C CA . CYS A 1 94 ? 7.477 -3.762 -3.875 1.00 92.50 94 CYS A CA 1
ATOM 731 C C . CYS A 1 94 ? 6.138 -4.212 -3.272 1.00 92.50 94 CYS A C 1
ATOM 733 O O . CYS A 1 94 ? 5.424 -3.388 -2.709 1.00 92.50 94 CYS A O 1
ATOM 735 N N . ILE A 1 95 ? 5.809 -5.509 -3.329 1.00 92.69 95 ILE A N 1
ATOM 736 C CA . ILE A 1 95 ? 4.570 -6.044 -2.732 1.00 92.69 95 ILE A CA 1
ATOM 737 C C . ILE A 1 95 ? 4.560 -5.813 -1.217 1.00 92.69 95 ILE A C 1
ATOM 739 O O . ILE A 1 95 ? 3.572 -5.327 -0.669 1.00 92.69 95 ILE A O 1
ATOM 743 N N . LYS A 1 96 ? 5.664 -6.136 -0.530 1.00 90.25 96 LYS A N 1
ATOM 744 C CA . LYS A 1 96 ? 5.787 -5.916 0.919 1.00 90.25 96 LYS A CA 1
ATOM 745 C C . LYS A 1 96 ? 5.633 -4.442 1.272 1.00 90.25 96 LYS A C 1
ATOM 747 O O . LYS A 1 96 ? 4.904 -4.132 2.203 1.00 90.25 96 LYS A O 1
ATOM 752 N N . MET A 1 97 ? 6.283 -3.557 0.520 1.00 90.56 97 MET A N 1
ATOM 753 C CA . MET A 1 97 ? 6.216 -2.115 0.731 1.00 90.56 97 MET A CA 1
ATOM 754 C C . MET A 1 97 ? 4.797 -1.578 0.490 1.00 90.56 97 MET A C 1
ATOM 756 O O . MET A 1 97 ? 4.280 -0.857 1.334 1.00 90.56 97 MET A O 1
ATOM 760 N N . ALA A 1 98 ? 4.111 -2.011 -0.573 1.00 91.44 98 ALA A N 1
ATOM 761 C CA . ALA A 1 98 ? 2.722 -1.629 -0.842 1.00 91.44 98 ALA A CA 1
ATOM 762 C C . ALA A 1 98 ? 1.768 -2.010 0.307 1.00 91.44 98 ALA A C 1
ATOM 764 O O . ALA A 1 98 ? 0.926 -1.204 0.699 1.00 91.44 98 ALA A O 1
ATOM 765 N N . ILE A 1 99 ? 1.944 -3.193 0.907 1.00 90.00 99 ILE A N 1
ATOM 766 C CA . ILE A 1 99 ? 1.119 -3.677 2.030 1.00 90.00 99 ILE A CA 1
ATOM 767 C C . ILE A 1 99 ? 1.375 -2.905 3.330 1.00 90.00 99 ILE A C 1
ATOM 769 O O . ILE A 1 99 ? 0.552 -2.985 4.235 1.00 90.00 99 ILE A O 1
ATOM 773 N N . VAL A 1 100 ? 2.487 -2.179 3.465 1.00 86.69 100 VAL A N 1
ATOM 774 C CA . VAL A 1 100 ? 2.894 -1.589 4.755 1.00 86.69 100 VAL A CA 1
ATOM 775 C C . VAL A 1 100 ? 3.076 -0.074 4.733 1.00 86.69 100 VAL A C 1
ATOM 777 O O . VAL A 1 100 ? 3.156 0.524 5.802 1.00 86.69 100 VAL A O 1
ATOM 780 N N . HIS A 1 101 ? 3.129 0.555 3.555 1.00 87.38 101 HIS A N 1
ATOM 781 C CA . HIS A 1 101 ? 3.484 1.972 3.431 1.00 87.38 101 HIS A CA 1
ATOM 782 C C . HIS A 1 101 ? 2.521 2.903 4.189 1.00 87.38 101 HIS A C 1
ATOM 784 O O . HIS A 1 101 ? 2.971 3.773 4.926 1.00 87.38 101 HIS A O 1
ATOM 790 N N . ASP A 1 102 ? 1.215 2.641 4.112 1.00 86.00 102 ASP A N 1
ATOM 791 C CA . ASP A 1 102 ? 0.165 3.406 4.800 1.00 86.00 102 ASP A CA 1
ATOM 792 C C . ASP A 1 102 ? -0.130 2.884 6.230 1.00 86.00 102 ASP A C 1
ATOM 794 O O . ASP A 1 102 ? -1.060 3.349 6.888 1.00 86.00 102 ASP A O 1
ATOM 798 N N . ILE A 1 103 ? 0.657 1.922 6.746 1.00 79.88 103 ILE A N 1
ATOM 799 C CA . ILE A 1 103 ? 0.507 1.405 8.125 1.00 79.88 103 ILE A CA 1
ATOM 800 C C . ILE A 1 103 ? 1.138 2.349 9.165 1.00 79.88 103 ILE A C 1
ATOM 802 O O . ILE A 1 103 ? 0.660 2.373 10.294 1.00 79.88 103 ILE A O 1
ATOM 806 N N . ALA A 1 104 ? 2.197 3.080 8.793 1.00 59.84 104 ALA A N 1
ATOM 807 C CA . ALA A 1 104 ? 2.905 4.203 9.449 1.00 59.84 104 ALA A CA 1
ATOM 808 C C . ALA A 1 104 ? 3.024 4.353 11.001 1.00 59.84 104 ALA A C 1
ATOM 810 O O . ALA A 1 104 ? 3.654 5.304 11.444 1.00 59.84 104 ALA A O 1
ATOM 811 N N . GLU A 1 105 ? 2.546 3.449 11.862 1.00 51.53 105 GLU A N 1
ATOM 812 C CA . GLU A 1 105 ? 2.654 3.563 13.340 1.00 51.53 105 GLU A CA 1
ATOM 813 C C . GLU A 1 105 ? 3.251 2.302 14.006 1.00 51.53 105 GLU A C 1
ATOM 815 O O . GLU A 1 105 ? 3.516 2.268 15.210 1.00 51.53 105 GLU A O 1
ATOM 820 N N . ALA A 1 106 ? 3.519 1.238 13.243 1.00 50.66 106 ALA A N 1
ATOM 821 C CA . ALA A 1 106 ? 4.105 0.016 13.786 1.00 50.66 106 ALA A CA 1
ATOM 822 C C . ALA A 1 106 ? 5.642 0.074 13.745 1.00 50.66 106 ALA A C 1
ATOM 824 O O . ALA A 1 106 ? 6.254 -0.063 12.686 1.00 50.66 106 ALA A O 1
ATOM 825 N N . LYS A 1 107 ? 6.279 0.206 14.919 1.00 51.78 107 LYS A N 1
ATOM 826 C CA . LYS A 1 107 ? 7.750 0.200 15.106 1.00 51.78 107 LYS A CA 1
ATOM 827 C C . LYS A 1 107 ? 8.498 -0.936 14.385 1.00 51.78 107 LYS A C 1
ATOM 829 O O . LYS A 1 107 ? 9.691 -0.798 14.143 1.00 51.78 107 LYS A O 1
ATOM 834 N N . GLU A 1 108 ? 7.829 -2.038 14.049 1.00 53.81 108 GLU A N 1
ATOM 835 C CA . GLU A 1 108 ? 8.432 -3.209 13.398 1.00 53.81 108 GLU A CA 1
ATOM 836 C C . GLU A 1 108 ? 8.661 -3.049 11.884 1.00 53.81 108 GLU A C 1
ATOM 838 O O . GLU A 1 108 ? 9.423 -3.822 11.313 1.00 53.81 108 GLU A O 1
ATOM 843 N N . ILE A 1 109 ? 8.066 -2.042 11.226 1.00 67.75 109 ILE A N 1
ATOM 844 C CA . ILE A 1 109 ? 8.196 -1.832 9.765 1.00 67.75 109 ILE A CA 1
ATOM 845 C C . ILE A 1 109 ? 8.808 -0.459 9.436 1.00 67.75 109 ILE A C 1
ATOM 847 O O . ILE A 1 109 ? 8.802 0.003 8.296 1.00 67.75 109 ILE A O 1
ATOM 851 N N . SER A 1 110 ? 9.404 0.175 10.450 1.00 69.56 110 SER A N 1
ATOM 852 C CA . SER A 1 110 ? 10.028 1.496 10.360 1.00 69.56 110 SER A CA 1
ATOM 853 C C . SER A 1 110 ? 11.020 1.609 9.202 1.00 69.56 110 SER A C 1
ATOM 855 O O . SER A 1 110 ? 11.082 2.655 8.575 1.00 69.56 110 SER A O 1
ATOM 857 N N . GLU A 1 111 ? 11.792 0.564 8.903 1.00 76.62 111 GLU A N 1
ATOM 858 C CA . GLU A 1 111 ? 12.803 0.610 7.839 1.00 76.62 111 GLU A CA 1
ATOM 859 C C . GLU A 1 111 ? 12.177 0.738 6.443 1.00 76.62 111 GLU A C 1
ATOM 861 O O . GLU A 1 111 ? 12.581 1.606 5.676 1.00 76.62 111 GLU A O 1
ATOM 866 N N . LEU A 1 112 ? 11.151 -0.065 6.128 1.00 76.69 112 LEU A N 1
ATOM 867 C CA . LEU A 1 112 ? 10.453 0.022 4.838 1.00 76.69 112 LEU A CA 1
ATOM 868 C C . LEU A 1 112 ? 9.649 1.317 4.716 1.00 76.69 112 LEU A C 1
ATOM 870 O O . LEU A 1 112 ? 9.564 1.874 3.625 1.00 76.69 112 LEU A O 1
ATOM 874 N N . TRP A 1 113 ? 9.068 1.789 5.823 1.00 81.75 113 TRP A N 1
ATOM 875 C CA . TRP A 1 113 ? 8.359 3.066 5.851 1.00 81.75 113 TRP A CA 1
ATOM 876 C C . TRP A 1 113 ? 9.311 4.239 5.600 1.00 81.75 113 TRP A C 1
ATOM 878 O O . TRP A 1 113 ? 9.051 5.042 4.711 1.00 81.75 113 TRP A O 1
ATOM 888 N N . MET A 1 114 ? 10.449 4.296 6.300 1.00 81.50 114 MET A N 1
ATOM 889 C CA . MET A 1 114 ? 11.475 5.319 6.068 1.00 81.50 114 MET A CA 1
ATOM 890 C C . MET A 1 114 ? 12.002 5.263 4.631 1.00 81.50 114 MET A C 1
ATOM 892 O O . MET A 1 114 ? 12.109 6.296 3.979 1.00 81.50 114 MET A O 1
ATOM 896 N N . GLU A 1 115 ? 12.271 4.066 4.105 1.00 83.75 115 GLU A N 1
ATOM 897 C CA . GLU A 1 115 ? 12.713 3.886 2.718 1.00 83.75 115 GLU A CA 1
ATOM 898 C C . GLU A 1 115 ? 11.683 4.423 1.706 1.00 83.75 115 GLU A C 1
ATOM 900 O O . GLU A 1 115 ? 12.046 5.120 0.752 1.00 83.75 115 GLU A O 1
ATOM 905 N N . TYR A 1 116 ? 10.398 4.125 1.927 1.00 87.06 116 TYR A N 1
ATOM 906 C CA . TYR A 1 116 ? 9.293 4.637 1.120 1.00 87.06 116 TYR A CA 1
ATOM 907 C C . TYR A 1 116 ? 9.176 6.162 1.213 1.00 87.06 116 TYR A C 1
ATOM 909 O O . TYR A 1 116 ? 9.108 6.835 0.184 1.00 87.06 116 TYR A O 1
ATOM 917 N N . GLU A 1 117 ? 9.160 6.725 2.421 1.00 86.69 117 GLU A N 1
ATOM 918 C CA . GLU A 1 117 ? 9.018 8.166 2.654 1.00 86.69 117 GLU A CA 1
ATOM 919 C C . GLU A 1 117 ? 10.169 8.962 2.039 1.00 86.69 117 GLU A C 1
ATOM 921 O O . GLU A 1 117 ? 9.936 9.933 1.315 1.00 86.69 117 GLU A O 1
ATOM 926 N N . GLU A 1 118 ? 11.406 8.505 2.233 1.00 89.88 118 GLU A N 1
ATOM 927 C CA . GLU A 1 118 ? 12.608 9.139 1.684 1.00 89.88 118 GLU A CA 1
ATOM 928 C C . GLU A 1 118 ? 12.746 8.967 0.166 1.00 89.88 118 GLU A C 1
ATOM 930 O O . GLU A 1 118 ? 13.595 9.613 -0.453 1.00 89.88 118 GLU A O 1
ATOM 935 N N . ASN A 1 119 ? 11.919 8.115 -0.453 1.00 89.62 119 ASN A N 1
ATOM 936 C CA . ASN A 1 119 ? 11.974 7.810 -1.882 1.00 89.62 119 ASN A CA 1
ATOM 937 C C . ASN A 1 119 ? 13.382 7.358 -2.331 1.00 89.62 119 ASN A C 1
ATOM 939 O O . ASN A 1 119 ? 13.865 7.715 -3.415 1.00 89.62 119 ASN A O 1
ATOM 943 N N . SER A 1 120 ? 14.073 6.627 -1.454 1.00 90.69 120 SER A N 1
ATOM 944 C CA . SER A 1 120 ? 15.521 6.412 -1.532 1.00 90.69 120 SER A CA 1
ATOM 945 C C . SER A 1 120 ? 15.916 5.238 -2.431 1.00 90.69 120 SER A C 1
ATOM 947 O O . SER A 1 120 ? 17.027 5.223 -2.966 1.00 90.69 120 SER A O 1
ATOM 949 N N . SER A 1 121 ? 15.003 4.296 -2.678 1.00 90.56 121 SER A N 1
ATOM 950 C CA . SER A 1 121 ? 15.234 3.110 -3.509 1.00 90.56 121 SER A CA 1
ATOM 951 C C . SER A 1 121 ? 14.443 3.116 -4.827 1.00 90.56 121 SER A C 1
ATOM 953 O O . SER A 1 121 ? 13.476 3.872 -4.983 1.00 90.56 121 SER A O 1
ATOM 955 N N . PRO A 1 122 ? 14.833 2.280 -5.810 1.00 88.75 122 PRO A N 1
ATOM 956 C CA . PRO A 1 122 ? 14.014 2.013 -6.991 1.00 88.75 122 PRO A CA 1
ATOM 957 C C . PRO A 1 122 ? 12.619 1.486 -6.629 1.00 88.75 122 PRO A C 1
ATOM 959 O O . PRO A 1 122 ? 11.636 1.918 -7.229 1.00 88.75 122 PRO A O 1
ATOM 962 N N . GLU A 1 123 ? 12.511 0.618 -5.620 1.00 90.44 123 GLU A N 1
ATOM 963 C CA . GLU A 1 123 ? 11.231 0.076 -5.159 1.00 90.44 123 GLU A CA 1
ATOM 964 C C . GLU A 1 123 ? 10.325 1.162 -4.574 1.00 90.44 123 GLU A C 1
ATOM 966 O O . GLU A 1 123 ? 9.143 1.203 -4.908 1.00 90.44 123 GLU A O 1
ATOM 971 N N . ALA A 1 124 ? 10.870 2.076 -3.762 1.00 88.88 124 ALA A N 1
ATOM 972 C CA . ALA A 1 124 ? 10.120 3.191 -3.183 1.00 88.88 124 ALA A CA 1
ATOM 973 C C . ALA A 1 124 ? 9.530 4.105 -4.262 1.00 88.88 124 ALA A C 1
ATOM 975 O O . ALA A 1 124 ? 8.359 4.483 -4.186 1.00 88.88 124 ALA A O 1
ATOM 976 N N . LYS A 1 125 ? 10.308 4.392 -5.312 1.00 91.38 125 LYS A N 1
ATOM 977 C CA . LYS A 1 125 ? 9.853 5.188 -6.463 1.00 91.38 125 LYS A CA 1
ATOM 978 C C . LYS A 1 125 ? 8.696 4.509 -7.187 1.00 91.38 125 LYS A C 1
ATOM 980 O O . LYS A 1 125 ? 7.672 5.142 -7.424 1.00 91.38 125 LYS A O 1
ATOM 985 N N . VAL A 1 126 ? 8.839 3.214 -7.471 1.00 90.19 126 VAL A N 1
ATOM 986 C CA . VAL A 1 126 ? 7.796 2.409 -8.122 1.00 90.19 126 VAL A CA 1
ATOM 987 C C . VAL A 1 126 ? 6.520 2.375 -7.281 1.00 90.19 126 VAL A C 1
ATOM 989 O O . VAL A 1 126 ? 5.433 2.592 -7.808 1.00 90.19 126 VAL A O 1
ATOM 992 N N . VAL A 1 127 ? 6.630 2.151 -5.970 1.00 88.25 127 VAL A N 1
ATOM 993 C CA . VAL A 1 127 ? 5.461 2.082 -5.080 1.00 88.25 127 VAL A CA 1
ATOM 994 C C . VAL A 1 127 ? 4.768 3.445 -4.964 1.00 88.25 127 VAL A C 1
ATOM 996 O O . VAL A 1 127 ? 3.540 3.491 -4.985 1.00 88.25 127 VAL A O 1
ATOM 999 N N . LYS A 1 128 ? 5.510 4.562 -4.945 1.00 91.31 128 LYS A N 1
ATOM 1000 C CA . LYS A 1 128 ? 4.913 5.910 -5.026 1.00 91.31 128 LYS A CA 1
ATOM 1001 C C . LYS A 1 128 ? 4.198 6.162 -6.353 1.00 91.31 128 LYS A C 1
ATOM 1003 O O . LYS A 1 128 ? 3.210 6.891 -6.390 1.00 91.31 128 LYS A O 1
ATOM 1008 N N . ASP A 1 129 ? 4.689 5.600 -7.451 1.00 91.19 129 ASP A N 1
ATOM 1009 C CA . ASP A 1 129 ? 4.002 5.710 -8.736 1.00 91.19 129 ASP A CA 1
ATOM 1010 C C . ASP A 1 129 ? 2.739 4.843 -8.775 1.00 91.19 129 ASP A C 1
ATOM 1012 O O . ASP A 1 129 ? 1.717 5.290 -9.299 1.00 91.19 129 ASP A O 1
ATOM 1016 N N . PHE A 1 130 ? 2.755 3.663 -8.147 1.00 89.81 130 PHE A N 1
ATOM 1017 C CA . PHE A 1 130 ? 1.543 2.868 -7.949 1.00 89.81 130 PHE A CA 1
ATOM 1018 C C . PHE A 1 130 ? 0.486 3.621 -7.138 1.00 89.81 130 PHE A C 1
ATOM 1020 O O . PHE A 1 130 ? -0.657 3.631 -7.578 1.00 89.81 130 PHE A O 1
ATOM 1027 N N . ASP A 1 131 ? 0.846 4.306 -6.046 1.00 89.12 131 ASP A N 1
ATOM 1028 C CA . ASP A 1 131 ? -0.093 5.123 -5.248 1.00 89.12 131 ASP A CA 1
ATOM 1029 C C . ASP A 1 131 ? -0.790 6.187 -6.115 1.00 89.12 131 ASP A C 1
ATOM 1031 O O . ASP A 1 131 ? -2.016 6.305 -6.119 1.00 89.12 131 ASP A O 1
ATOM 1035 N N . LYS A 1 132 ? -0.034 6.897 -6.964 1.00 88.19 132 LYS A N 1
ATOM 1036 C CA . LYS A 1 132 ? -0.612 7.892 -7.888 1.00 88.19 132 LYS A CA 1
ATOM 1037 C C . LYS A 1 132 ? -1.553 7.268 -8.916 1.00 88.19 132 LYS A C 1
ATOM 1039 O O . LYS A 1 132 ? -2.612 7.829 -9.190 1.00 88.19 132 LYS A O 1
ATOM 1044 N N . VAL A 1 133 ? -1.147 6.158 -9.535 1.00 88.75 133 VAL A N 1
ATOM 1045 C CA . VAL A 1 133 ? -1.954 5.481 -10.562 1.00 88.75 133 VAL A CA 1
ATOM 1046 C C . VAL A 1 133 ? -3.237 4.939 -9.946 1.00 88.75 133 VAL A C 1
ATOM 1048 O O . VAL A 1 133 ? -4.312 5.131 -10.507 1.00 88.75 133 VAL A O 1
ATOM 1051 N N . GLU A 1 134 ? -3.130 4.313 -8.782 1.00 91.88 134 GLU A N 1
ATOM 1052 C CA . GLU A 1 134 ? -4.256 3.783 -8.024 1.00 91.88 134 GLU A CA 1
ATOM 1053 C C . GLU A 1 134 ? -5.245 4.901 -7.668 1.00 91.88 134 GLU A C 1
ATOM 1055 O O . GLU A 1 134 ? -6.432 4.780 -7.971 1.00 91.88 134 GLU A O 1
ATOM 1060 N N . MET A 1 135 ? -4.746 6.046 -7.187 1.00 89.12 135 MET A N 1
ATOM 1061 C CA . MET A 1 135 ? -5.570 7.220 -6.894 1.00 89.12 135 MET A CA 1
ATOM 1062 C C . MET A 1 135 ? -6.348 7.706 -8.128 1.00 89.12 135 MET A C 1
ATOM 1064 O O . MET A 1 135 ? -7.521 8.069 -8.019 1.00 89.12 135 MET A O 1
ATOM 1068 N N . ILE A 1 136 ? -5.719 7.727 -9.306 1.00 89.88 136 ILE A N 1
ATOM 1069 C CA . ILE A 1 136 ? -6.376 8.135 -10.558 1.00 89.88 136 ILE A CA 1
ATOM 1070 C C . ILE A 1 136 ? -7.431 7.107 -10.977 1.00 89.88 136 ILE A C 1
ATOM 1072 O O . ILE A 1 136 ? -8.543 7.491 -11.338 1.00 89.88 136 ILE A O 1
ATOM 1076 N N . LEU A 1 137 ? -7.112 5.812 -10.909 1.00 86.25 137 LEU A N 1
ATOM 1077 C CA . LEU A 1 137 ? -8.060 4.740 -11.221 1.00 86.25 137 LEU A CA 1
ATOM 1078 C C . LEU A 1 137 ? -9.289 4.812 -10.312 1.00 86.25 137 LEU A C 1
ATOM 1080 O O . LEU A 1 137 ? -10.414 4.759 -10.807 1.00 86.25 137 LEU A O 1
ATOM 1084 N N . GLN A 1 138 ? -9.087 5.031 -9.011 1.00 86.75 138 GLN A N 1
ATOM 1085 C CA . GLN A 1 138 ? -10.189 5.206 -8.072 1.00 86.75 138 GLN A CA 1
ATOM 1086 C C . GLN A 1 138 ? -11.048 6.430 -8.412 1.00 86.75 138 GLN A C 1
ATOM 1088 O O . GLN A 1 138 ? -12.276 6.364 -8.327 1.00 86.75 138 GLN A O 1
ATOM 1093 N N . ALA A 1 139 ? -10.421 7.543 -8.814 1.00 85.56 139 ALA A N 1
ATOM 1094 C CA . ALA A 1 139 ? -11.130 8.749 -9.239 1.00 85.56 139 ALA A CA 1
ATOM 1095 C C . ALA A 1 139 ? -12.071 8.459 -10.417 1.00 85.56 139 ALA A C 1
ATOM 1097 O O . ALA A 1 139 ? -13.237 8.853 -10.395 1.00 85.56 139 ALA A O 1
ATOM 1098 N N . LEU A 1 140 ? -11.566 7.733 -11.420 1.00 86.69 140 LEU A N 1
ATOM 1099 C CA . LEU A 1 140 ? -12.316 7.355 -12.617 1.00 86.69 140 LEU A CA 1
ATOM 1100 C C . LEU A 1 140 ? -13.472 6.401 -12.293 1.00 86.69 140 LEU A C 1
ATOM 1102 O O . LEU A 1 140 ? -14.549 6.515 -12.876 1.00 86.69 140 LEU A O 1
ATOM 1106 N N . GLU A 1 141 ? -13.287 5.472 -11.354 1.00 85.50 141 GLU A N 1
ATOM 1107 C CA . GLU A 1 141 ? -14.364 4.587 -10.890 1.00 85.50 141 GLU A CA 1
ATOM 1108 C C . GLU A 1 141 ? -15.494 5.363 -10.201 1.00 85.50 141 GLU A C 1
ATOM 1110 O O . GLU A 1 141 ? -16.672 5.037 -10.390 1.00 85.50 141 GLU A O 1
ATOM 1115 N N . TYR A 1 142 ? -15.160 6.406 -9.434 1.00 85.56 142 TYR A N 1
ATOM 1116 C CA . TYR A 1 142 ? -16.162 7.286 -8.832 1.00 85.56 142 TYR A CA 1
ATOM 1117 C C . TYR A 1 142 ? -16.880 8.156 -9.865 1.00 85.56 142 TYR A C 1
ATOM 1119 O O . TYR A 1 142 ? -18.093 8.335 -9.752 1.00 85.56 142 TYR A O 1
ATOM 1127 N N . GLU A 1 143 ? -16.171 8.665 -10.875 1.00 83.75 143 GLU A N 1
ATOM 1128 C CA . GLU A 1 143 ? -16.764 9.461 -11.958 1.00 83.75 143 GLU A CA 1
ATOM 1129 C C . GLU A 1 143 ? -17.734 8.630 -12.814 1.00 83.75 143 GLU A C 1
ATOM 1131 O O . GLU A 1 143 ? -18.844 9.073 -13.108 1.00 83.75 143 GLU A O 1
ATOM 1136 N N . ASN A 1 144 ? -17.370 7.385 -13.132 1.00 80.06 144 ASN A N 1
ATOM 1137 C CA . ASN A 1 144 ? -18.162 6.482 -13.975 1.00 80.06 144 ASN A CA 1
ATOM 1138 C C . ASN A 1 144 ? -19.259 5.707 -13.219 1.00 80.06 144 ASN A C 1
ATOM 1140 O O . ASN A 1 144 ? -19.840 4.759 -13.756 1.00 80.06 144 ASN A O 1
ATOM 1144 N N . GLY A 1 145 ? -19.543 6.070 -11.964 1.00 64.69 145 GLY A N 1
ATOM 1145 C CA . GLY A 1 145 ? -20.645 5.493 -11.193 1.00 64.69 145 GLY A CA 1
ATOM 1146 C C . GLY A 1 145 ? -20.463 4.016 -10.835 1.00 64.69 145 GLY A C 1
ATOM 1147 O O . GLY A 1 145 ? -21.416 3.249 -10.943 1.00 64.69 145 GLY A O 1
ATOM 1148 N N . MET A 1 146 ? -19.264 3.608 -10.393 1.00 60.03 146 MET A N 1
ATOM 1149 C CA . MET A 1 146 ? -18.963 2.222 -9.990 1.00 60.03 146 MET A CA 1
ATOM 1150 C C . MET A 1 146 ? -19.155 1.207 -11.134 1.00 60.03 146 MET A C 1
ATOM 1152 O O . MET A 1 146 ? -19.437 0.030 -10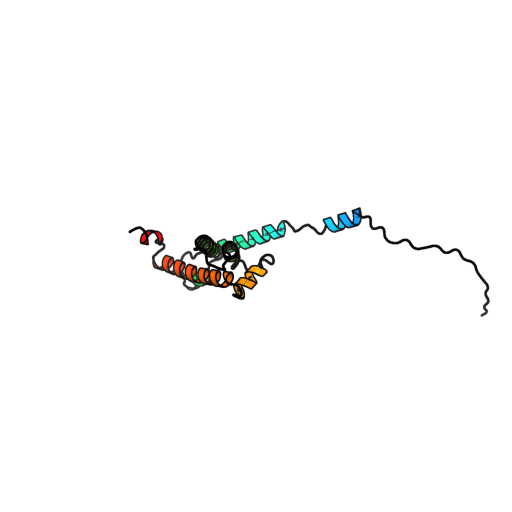.911 1.00 60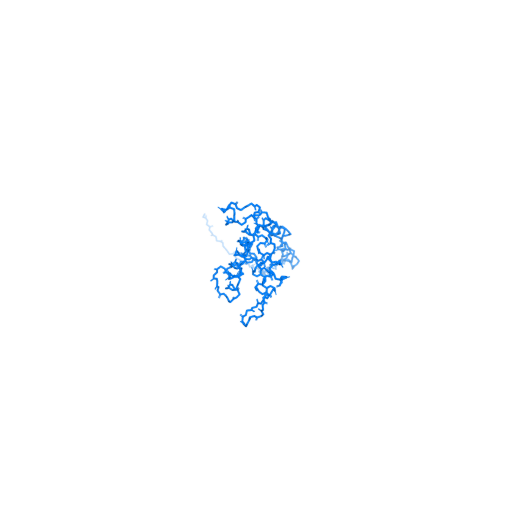.03 146 MET A O 1
ATOM 1156 N N . THR A 1 147 ? -18.993 1.653 -12.380 1.00 48.75 147 THR A N 1
ATOM 1157 C CA . THR A 1 147 ? -18.960 0.761 -13.539 1.00 48.75 147 THR A CA 1
ATOM 1158 C C . THR A 1 147 ? -17.532 0.241 -13.686 1.00 48.75 147 THR A C 1
ATOM 1160 O O . THR A 1 147 ? -16.630 0.971 -14.084 1.00 48.75 147 THR A O 1
ATOM 1163 N N . SER A 1 148 ? -17.317 -1.012 -13.280 1.00 49.03 148 SER A N 1
ATOM 1164 C CA . SER A 1 148 ? -16.013 -1.681 -13.286 1.00 49.03 148 SER A CA 1
ATOM 1165 C C . SER A 1 148 ? -15.302 -1.543 -14.641 1.00 49.03 148 SER A C 1
ATOM 1167 O O . SER A 1 148 ? -15.878 -1.861 -15.683 1.00 49.03 148 SER A O 1
ATOM 1169 N N . ILE A 1 149 ? -14.032 -1.120 -14.626 1.00 53.78 149 ILE A N 1
ATOM 1170 C CA . ILE A 1 149 ? -13.203 -0.902 -15.828 1.00 53.78 149 ILE A CA 1
ATOM 1171 C C . ILE A 1 149 ? -13.056 -2.166 -16.702 1.00 53.78 149 ILE A C 1
ATOM 1173 O O . ILE A 1 149 ? -12.717 -2.080 -17.880 1.00 53.78 149 ILE A O 1
ATOM 1177 N N . PHE A 1 150 ? -13.393 -3.341 -16.159 1.00 51.19 150 PHE A N 1
ATOM 1178 C CA . PHE A 1 150 ? -13.478 -4.609 -16.887 1.00 51.19 150 PHE A CA 1
ATOM 1179 C C . PHE A 1 150 ? -14.491 -4.600 -18.048 1.00 51.19 150 PHE A C 1
ATOM 1181 O O . PHE A 1 150 ? -14.336 -5.382 -18.987 1.00 51.19 150 PHE A O 1
ATOM 1188 N N . LEU A 1 151 ? -15.484 -3.702 -18.046 1.00 47.06 151 LEU A N 1
ATOM 1189 C CA . LEU A 1 151 ? -16.414 -3.562 -19.175 1.00 47.06 151 LEU A CA 1
ATOM 1190 C C . LEU A 1 151 ? -15.804 -2.835 -20.387 1.00 47.06 151 LEU A C 1
ATOM 1192 O O . LEU A 1 151 ? -16.302 -3.012 -21.495 1.00 47.06 151 LEU A O 1
ATOM 1196 N N . LEU A 1 152 ? -14.714 -2.077 -20.216 1.00 46.78 152 LEU A N 1
ATOM 1197 C CA . LEU A 1 152 ? -14.045 -1.368 -21.318 1.00 46.78 152 LEU A CA 1
ATOM 1198 C C . LEU A 1 152 ? -13.031 -2.231 -22.085 1.00 46.78 152 LEU A C 1
ATOM 1200 O O . LEU A 1 152 ? -12.678 -1.883 -23.205 1.00 46.78 152 LEU A O 1
ATOM 1204 N N . PHE A 1 153 ? -12.597 -3.365 -21.526 1.00 45.28 153 PHE A N 1
ATOM 1205 C CA . PHE A 1 153 ? -11.665 -4.299 -22.179 1.00 45.28 153 PHE A CA 1
ATOM 1206 C C . PHE A 1 153 ? -12.344 -5.550 -22.766 1.00 45.28 153 PHE A C 1
ATOM 1208 O O . PHE A 1 153 ? -11.657 -6.485 -23.167 1.00 45.28 153 PHE A O 1
ATOM 1215 N N . SER A 1 154 ? -13.681 -5.584 -22.811 1.00 42.56 154 SER A N 1
ATOM 1216 C CA . SER A 1 154 ? -14.460 -6.715 -23.348 1.00 42.56 154 SER A CA 1
ATOM 1217 C C . SER A 1 154 ? -15.140 -6.432 -24.701 1.00 42.56 154 SER A C 1
ATOM 1219 O O . SER A 1 154 ? -16.079 -7.142 -25.054 1.00 42.56 154 SER A O 1
ATOM 1221 N N . TYR A 1 155 ? -14.683 -5.431 -25.461 1.00 36.91 155 TYR A N 1
ATOM 1222 C CA . TYR A 1 155 ? -15.117 -5.177 -26.843 1.00 36.91 155 TYR A CA 1
ATOM 1223 C C . TYR A 1 155 ? -13.931 -5.116 -27.802 1.00 36.91 155 TYR A C 1
ATOM 1225 O O . TYR A 1 155 ? -12.905 -4.509 -27.423 1.00 36.91 155 TYR A O 1
#

Secondary structure (DSSP, 8-state):
---------------------HHHHHHHHHTT----HHHHHHHHHHHHHHHHPBPHHHHHTT-SSPPBHHHHHHHHHHHHHHSPP-TT--HHHHHHHHHHGGG-S-GGGHHHHHHHHTT-SHHHHHHHHHHHHHHHHHHHHHHTTS--GGGTT--

Foldseek 3Di:
DDDDDDDDDDDDDDDDDDDPDPVNVVVVVVVVPCPDPVLVVVLVVLVVVQQVAADVVCVVVVQPPGGGNQVLLVVLLVVLVVDDDDPQEDSVLLSVLSNCCVSPPRPVCVVSVVCLVVVPGPSSVVSVVSSVVSVVVSVVCSVVVNPDCVVVPPD

Radius of gyration: 30.94 Å; chains: 1; bounding box: 72×38×105 Å

InterPro domains:
  IPR003607 HD/PDEase domain [SM00471] (65-145)
  IPR006674 HD domain [PF13023] (48-106)
  IPR039356 5'-deoxynucleotidase YfbR/HDDC2 [PTHR11845] (17-106)